Protein AF-A0A2U2XBA2-F1 (afdb_monomer_lite)

pLDDT: mean 89.75, std 12.74, range [37.06, 97.94]

Sequence (105 aa):
MTDVAVYLTGGRYQFNTFYVDTDFQGLYIIQRIDDLKTVSVSLNNGVKPTTIDSLGYVAIQQNLSPCDIDHLQQLEDNFTETLIQSNPTKLFTVKENHILNGILM

Foldseek 3Di:
DQVVCCVPVVQDPVVLRDDDDPPDAADDKHADPPPRWIKGKHFDPPLQPVVLVVLVVCVVVVNDDPVSVVVSVVSVVVSVVVCVPDDVVNTMDMDTDDPPPDPSD

Structure (mmCIF, N/CA/C/O backbone):
data_AF-A0A2U2XBA2-F1
#
_entry.id   AF-A0A2U2XBA2-F1
#
loop_
_atom_site.group_PDB
_atom_site.id
_atom_site.type_symbol
_atom_site.label_atom_id
_atom_site.label_alt_id
_atom_site.label_comp_id
_atom_site.label_asym_id
_atom_site.label_entity_id
_atom_site.label_seq_id
_atom_site.pdbx_PDB_ins_code
_atom_site.Cartn_x
_atom_site.Cartn_y
_atom_site.Cartn_z
_atom_site.occupancy
_atom_site.B_iso_or_equiv
_atom_site.auth_seq_id
_atom_site.auth_comp_id
_atom_site.auth_asym_id
_atom_site.auth_atom_id
_atom_site.pdbx_PDB_model_num
ATOM 1 N N . MET A 1 1 ? -7.785 -3.613 -3.628 1.00 74.50 1 MET A N 1
ATOM 2 C CA . MET A 1 1 ? -6.551 -3.032 -4.217 1.00 74.50 1 MET A CA 1
ATOM 3 C C . MET A 1 1 ? -6.405 -3.346 -5.701 1.00 74.50 1 MET A C 1
ATOM 5 O O . MET A 1 1 ? -6.105 -2.431 -6.455 1.00 74.50 1 MET A O 1
ATOM 9 N N . THR A 1 2 ? -6.628 -4.595 -6.125 1.00 84.44 2 THR A N 1
ATOM 10 C CA . THR A 1 2 ? -6.513 -5.039 -7.526 1.00 84.44 2 THR A CA 1
ATOM 11 C C . THR A 1 2 ? -7.223 -4.127 -8.526 1.00 84.44 2 THR A C 1
ATOM 13 O O . THR A 1 2 ? -6.595 -3.684 -9.482 1.00 84.44 2 THR A O 1
ATOM 16 N N . ASP A 1 3 ? -8.476 -3.752 -8.264 1.00 87.62 3 ASP A N 1
ATOM 17 C CA . ASP A 1 3 ? -9.259 -2.910 -9.181 1.00 87.62 3 ASP A CA 1
ATOM 18 C C . ASP A 1 3 ? -8.612 -1.544 -9.434 1.00 87.62 3 ASP A C 1
ATOM 20 O O . ASP A 1 3 ? -8.546 -1.083 -10.571 1.00 87.62 3 ASP A O 1
ATOM 24 N N . VAL A 1 4 ? -8.073 -0.915 -8.383 1.00 87.81 4 VAL A N 1
ATOM 25 C CA . VAL A 1 4 ? -7.399 0.389 -8.473 1.00 87.81 4 VAL A CA 1
ATOM 26 C C . VAL A 1 4 ? -6.093 0.267 -9.255 1.00 87.81 4 VAL A C 1
ATOM 28 O O . VAL A 1 4 ? -5.824 1.091 -10.128 1.00 87.81 4 VAL A O 1
ATOM 31 N N . ALA A 1 5 ? -5.297 -0.771 -8.983 1.00 87.12 5 ALA A N 1
ATOM 32 C CA . ALA A 1 5 ? -4.043 -1.007 -9.695 1.00 87.12 5 ALA A CA 1
ATOM 33 C C . ALA A 1 5 ? -4.293 -1.225 -11.195 1.00 87.12 5 ALA A C 1
ATOM 35 O O . ALA A 1 5 ? -3.658 -0.589 -12.035 1.00 87.12 5 ALA A O 1
ATOM 36 N N . VAL A 1 6 ? -5.279 -2.056 -11.530 1.00 90.44 6 VAL A N 1
ATOM 37 C CA . VAL A 1 6 ? -5.731 -2.323 -12.900 1.00 90.44 6 VAL A CA 1
ATOM 38 C C . VAL A 1 6 ? -6.237 -1.033 -13.561 1.00 90.44 6 VAL A C 1
ATOM 40 O O . VAL A 1 6 ? -5.822 -0.702 -14.674 1.00 90.44 6 VAL A O 1
ATOM 43 N N . TYR A 1 7 ? -7.089 -0.259 -12.885 1.00 91.38 7 TYR A N 1
ATOM 44 C CA . TYR A 1 7 ? -7.634 0.996 -13.411 1.00 91.38 7 TYR A CA 1
ATOM 45 C C . TYR A 1 7 ? -6.547 2.035 -13.728 1.00 91.38 7 TYR A C 1
ATOM 47 O O . TYR A 1 7 ? -6.566 2.612 -14.812 1.00 91.38 7 TYR A O 1
ATOM 55 N N . LEU A 1 8 ? -5.585 2.244 -12.822 1.00 90.44 8 LEU A N 1
ATOM 56 C CA . LEU A 1 8 ? -4.572 3.298 -12.956 1.00 90.44 8 LEU A CA 1
ATOM 57 C C . LEU A 1 8 ? -3.411 2.932 -13.887 1.00 90.44 8 LEU A C 1
ATOM 59 O O . LEU A 1 8 ? -2.870 3.810 -14.552 1.00 90.44 8 LEU A O 1
ATOM 63 N N . THR A 1 9 ? -3.002 1.663 -13.923 1.00 89.44 9 THR A N 1
ATOM 64 C CA . THR A 1 9 ? -1.802 1.241 -14.673 1.00 89.44 9 THR A CA 1
ATOM 65 C C . THR A 1 9 ? -2.117 0.717 -16.070 1.00 89.44 9 THR A C 1
ATOM 67 O O . THR A 1 9 ? -1.230 0.646 -16.915 1.00 89.44 9 THR A O 1
ATOM 70 N N . GLY A 1 10 ? -3.362 0.299 -16.316 1.00 90.50 10 GLY A N 1
ATOM 71 C CA . GLY A 1 10 ? -3.717 -0.435 -17.529 1.00 90.50 10 GLY A CA 1
ATOM 72 C C . GLY A 1 10 ? -3.224 -1.887 -17.545 1.00 90.50 10 GLY A C 1
ATOM 73 O O . GLY A 1 10 ? -3.501 -2.589 -18.515 1.00 90.50 10 GLY A O 1
ATOM 74 N N . GLY A 1 11 ? -2.565 -2.370 -16.483 1.00 91.69 11 GLY A N 1
ATOM 75 C CA . GLY A 1 11 ? -2.285 -3.792 -16.296 1.00 91.69 11 GLY A CA 1
ATOM 76 C C . GLY A 1 11 ? -3.586 -4.598 -16.310 1.00 91.69 11 GLY A C 1
ATOM 77 O O . GLY A 1 11 ? -4.601 -4.175 -15.743 1.00 91.69 11 GLY A O 1
ATOM 78 N N . ARG A 1 12 ? -3.600 -5.734 -17.009 1.00 91.50 12 ARG A N 1
ATOM 79 C CA . ARG A 1 12 ? -4.783 -6.594 -17.158 1.00 91.50 12 ARG A CA 1
ATOM 80 C C . ARG A 1 12 ? -4.369 -8.059 -17.134 1.00 91.50 12 ARG A C 1
ATOM 82 O O . ARG A 1 12 ? -3.410 -8.443 -17.803 1.00 91.50 12 ARG A O 1
ATOM 89 N N . TYR A 1 13 ? -5.169 -8.884 -16.461 1.00 90.62 13 TYR A N 1
ATOM 90 C CA . TYR A 1 13 ? -5.020 -10.339 -16.499 1.00 90.62 13 TYR A CA 1
ATOM 91 C C . TYR A 1 13 ? -5.091 -10.883 -17.932 1.00 90.62 13 TYR A C 1
ATOM 93 O O . TYR A 1 13 ? -4.288 -11.717 -18.317 1.00 90.62 13 TYR A O 1
ATOM 101 N N . GLN A 1 14 ? -6.001 -10.355 -18.757 1.00 92.94 14 GLN A N 1
ATOM 102 C CA . GLN A 1 14 ? -6.213 -10.803 -20.140 1.00 92.94 14 GLN A CA 1
ATOM 103 C C . GLN A 1 14 ? -5.013 -10.545 -21.062 1.00 92.94 14 GLN A C 1
ATOM 105 O O . GLN A 1 14 ? -4.924 -11.151 -22.127 1.00 92.94 14 GLN A O 1
ATOM 110 N N . PHE A 1 15 ? -4.121 -9.631 -20.676 1.00 93.19 15 PHE A N 1
ATOM 111 C CA . PHE A 1 15 ? -2.928 -9.282 -21.444 1.00 93.19 15 PHE A CA 1
ATOM 112 C C . PHE A 1 15 ? -1.641 -9.778 -20.783 1.00 93.19 15 PHE A C 1
ATOM 114 O O . PHE A 1 15 ? -0.565 -9.425 -21.253 1.00 93.19 15 PHE A O 1
ATOM 121 N N . ASN A 1 16 ? -1.731 -10.580 -19.714 1.00 92.19 16 ASN A N 1
ATOM 122 C CA . ASN A 1 16 ? -0.576 -11.059 -18.950 1.00 92.19 16 ASN A CA 1
ATOM 123 C C . ASN A 1 16 ? 0.340 -9.910 -18.478 1.00 92.19 16 ASN A C 1
ATOM 125 O O . ASN A 1 16 ? 1.566 -10.010 -18.492 1.00 92.19 16 ASN A O 1
ATOM 129 N N . THR A 1 17 ? -0.262 -8.788 -18.073 1.00 92.62 17 THR A N 1
ATOM 130 C CA . THR A 1 17 ? 0.448 -7.599 -17.560 1.00 92.62 17 THR A CA 1
ATOM 131 C C . THR A 1 17 ? 0.065 -7.257 -16.123 1.00 92.62 17 THR A C 1
ATOM 133 O O . THR A 1 17 ? 0.448 -6.209 -15.608 1.00 92.62 17 THR A O 1
ATOM 136 N N . PHE A 1 18 ? -0.710 -8.121 -15.466 1.00 93.00 18 PHE A N 1
ATOM 137 C CA . PHE A 1 18 ? -1.097 -7.970 -14.072 1.00 93.00 18 PHE A CA 1
ATOM 138 C C . PHE A 1 18 ? -1.119 -9.331 -13.382 1.00 93.00 18 PHE A C 1
ATOM 140 O O . PHE A 1 18 ? -1.739 -10.271 -13.878 1.00 93.00 18 PHE A O 1
ATOM 147 N N . TYR A 1 19 ? -0.474 -9.390 -12.222 1.00 91.25 19 TYR A N 1
ATOM 148 C CA . TYR A 1 19 ? -0.283 -10.593 -11.424 1.00 91.25 19 TYR A CA 1
ATOM 149 C C . TYR A 1 19 ? -0.567 -10.259 -9.958 1.00 91.25 19 TYR A C 1
ATOM 151 O O . TYR A 1 19 ? -0.376 -9.120 -9.525 1.00 91.25 19 TYR A O 1
ATOM 159 N N . VAL A 1 20 ? -1.040 -11.247 -9.201 1.00 90.50 20 VAL A N 1
ATOM 160 C CA . VAL A 1 20 ? -1.231 -11.139 -7.751 1.00 90.50 20 VAL A CA 1
ATOM 161 C C . VAL A 1 20 ? -0.381 -12.210 -7.105 1.00 90.50 20 VAL A C 1
ATOM 163 O O . VAL A 1 20 ? -0.529 -13.385 -7.427 1.00 90.50 20 VAL A O 1
ATOM 166 N N . ASP A 1 21 ? 0.475 -11.782 -6.191 1.00 89.50 21 ASP A N 1
ATOM 167 C CA . ASP A 1 21 ? 1.347 -12.645 -5.411 1.00 89.50 21 ASP A CA 1
ATOM 168 C C . ASP A 1 21 ? 1.279 -12.214 -3.940 1.00 89.50 21 ASP A C 1
ATOM 170 O O . ASP A 1 21 ? 0.902 -11.084 -3.623 1.00 89.50 21 ASP A O 1
ATOM 174 N N . THR A 1 22 ? 1.611 -13.124 -3.039 1.00 88.62 22 THR A N 1
ATOM 175 C CA . THR A 1 22 ? 1.804 -12.860 -1.612 1.00 88.62 22 THR A CA 1
ATOM 176 C C . THR A 1 22 ? 3.278 -12.896 -1.209 1.00 88.62 22 THR A C 1
ATOM 178 O O . THR A 1 22 ? 3.607 -12.440 -0.117 1.00 88.62 22 THR A O 1
ATOM 181 N N . ASP A 1 23 ? 4.167 -13.413 -2.063 1.00 90.12 23 ASP A N 1
ATOM 182 C CA . ASP A 1 23 ? 5.604 -13.558 -1.807 1.00 90.12 23 ASP A CA 1
ATOM 183 C C . ASP A 1 23 ? 6.407 -12.320 -2.246 1.00 90.12 23 ASP A C 1
ATOM 185 O O . ASP A 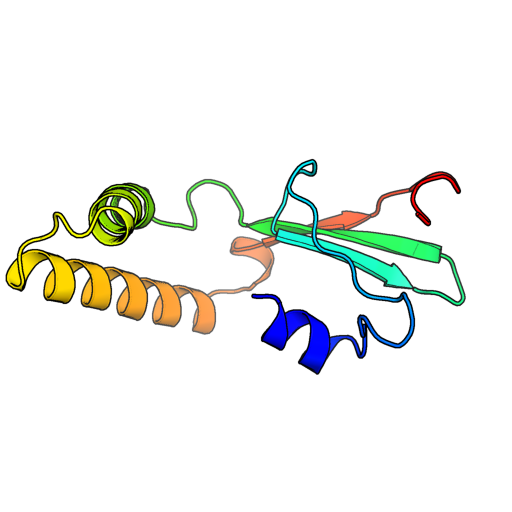1 23 ? 7.347 -12.377 -3.039 1.00 90.12 23 ASP A O 1
ATOM 189 N N . PHE A 1 24 ? 6.017 -11.145 -1.744 1.00 87.44 24 PHE A N 1
ATOM 190 C CA . PHE A 1 24 ? 6.817 -9.930 -1.889 1.00 87.44 24 PHE A CA 1
ATOM 191 C C . PHE A 1 24 ? 6.583 -8.952 -0.735 1.00 87.44 24 PHE A C 1
ATOM 193 O O . PHE A 1 24 ? 5.556 -8.969 -0.059 1.00 87.44 24 PHE A O 1
ATOM 200 N N . GLN A 1 25 ? 7.550 -8.060 -0.512 1.00 84.44 25 GLN A N 1
ATOM 201 C CA . GLN A 1 25 ? 7.402 -6.979 0.461 1.00 84.44 25 GLN A CA 1
ATOM 202 C C . GLN A 1 25 ? 6.829 -5.723 -0.196 1.00 84.44 25 GLN A C 1
A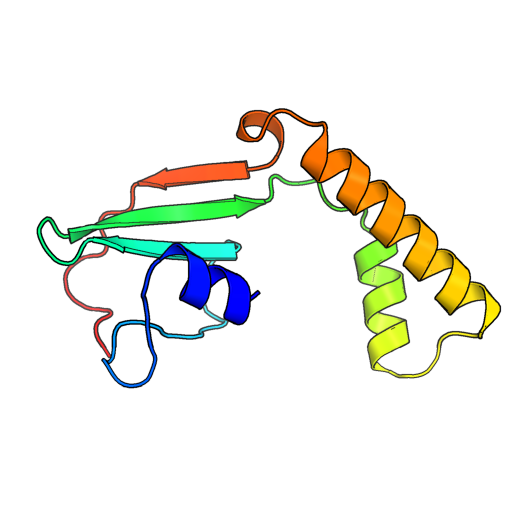TOM 204 O O . GLN A 1 25 ? 7.397 -5.198 -1.156 1.00 84.44 25 GLN A O 1
ATOM 209 N N . GLY A 1 26 ? 5.746 -5.201 0.377 1.00 87.62 26 GLY A N 1
ATOM 210 C CA . GLY A 1 26 ? 5.131 -3.939 -0.025 1.00 87.62 26 GLY A CA 1
ATOM 211 C C . GLY A 1 26 ? 3.661 -4.087 -0.398 1.00 87.62 26 GLY A C 1
ATOM 212 O O . GLY A 1 26 ? 3.007 -5.057 -0.036 1.00 87.62 26 GLY A O 1
ATOM 213 N N . LEU A 1 27 ? 3.135 -3.080 -1.096 1.00 90.12 27 LEU A N 1
ATOM 214 C CA . LEU A 1 27 ? 1.752 -3.040 -1.574 1.00 90.12 27 LEU A CA 1
ATOM 215 C C . LEU A 1 27 ? 1.635 -3.474 -3.035 1.00 90.12 27 LEU A C 1
ATOM 217 O O . LEU A 1 27 ? 0.687 -4.166 -3.394 1.00 90.12 27 LEU A O 1
ATOM 221 N N . TYR A 1 28 ? 2.560 -3.030 -3.886 1.00 89.62 28 TYR A N 1
ATOM 222 C CA . TYR A 1 28 ? 2.591 -3.387 -5.302 1.00 89.62 28 TYR A CA 1
ATOM 223 C C . TYR A 1 28 ? 3.969 -3.133 -5.914 1.00 89.62 28 TYR A C 1
ATOM 225 O O . TYR A 1 28 ? 4.742 -2.292 -5.443 1.00 89.62 28 TYR A O 1
ATOM 233 N N . ILE A 1 29 ? 4.247 -3.852 -6.999 1.00 92.50 29 ILE A N 1
ATOM 234 C CA . ILE A 1 29 ? 5.415 -3.679 -7.860 1.00 92.50 29 ILE A CA 1
ATOM 235 C C . ILE A 1 29 ? 4.902 -3.281 -9.243 1.00 92.50 29 ILE A C 1
ATOM 237 O O . ILE A 1 29 ? 3.971 -3.895 -9.758 1.00 92.50 29 ILE A O 1
ATOM 241 N N . ILE A 1 30 ? 5.487 -2.241 -9.835 1.00 91.81 30 ILE A N 1
ATOM 242 C CA . ILE A 1 30 ? 5.155 -1.790 -11.190 1.00 91.81 30 ILE A CA 1
ATOM 243 C C . ILE A 1 30 ? 6.426 -1.827 -12.021 1.00 91.81 30 ILE A C 1
ATOM 245 O O . ILE A 1 30 ? 7.437 -1.244 -11.630 1.00 91.81 30 ILE A O 1
ATOM 249 N N . GLN A 1 31 ? 6.348 -2.473 -13.180 1.00 92.44 31 GLN A N 1
ATOM 250 C CA . GLN A 1 31 ? 7.399 -2.480 -14.186 1.00 92.44 31 GLN A CA 1
ATOM 251 C C . GLN A 1 31 ? 6.869 -1.875 -15.483 1.00 92.44 31 GLN A C 1
ATOM 253 O O . GLN A 1 31 ? 5.795 -2.233 -15.967 1.00 92.44 31 GLN A O 1
ATOM 258 N N . ARG A 1 32 ? 7.643 -0.960 -16.059 1.00 91.75 32 ARG A N 1
ATOM 259 C CA . ARG A 1 32 ? 7.420 -0.475 -17.418 1.00 91.75 32 ARG A CA 1
ATOM 260 C C . ARG A 1 32 ? 7.873 -1.516 -18.436 1.00 91.75 32 ARG A C 1
ATOM 262 O O . ARG A 1 32 ? 8.969 -2.049 -18.326 1.00 91.75 32 ARG A O 1
ATOM 269 N N . ILE A 1 33 ? 7.057 -1.768 -19.455 1.00 89.44 33 ILE A N 1
ATOM 270 C CA . ILE A 1 33 ? 7.355 -2.784 -20.479 1.00 89.44 33 ILE A CA 1
ATOM 271 C C . ILE A 1 33 ? 8.475 -2.324 -21.425 1.00 89.44 33 ILE A C 1
ATOM 273 O O . ILE A 1 33 ? 9.242 -3.143 -21.919 1.00 89.44 33 ILE A O 1
ATOM 277 N N . ASP A 1 34 ? 8.572 -1.023 -21.693 1.00 91.69 34 ASP A N 1
ATOM 278 C CA . ASP A 1 34 ? 9.472 -0.470 -22.705 1.00 91.69 34 ASP A CA 1
ATOM 279 C C . ASP A 1 34 ? 10.926 -0.341 -22.238 1.00 91.69 34 ASP A C 1
ATOM 281 O O . ASP A 1 34 ? 11.838 -0.600 -23.020 1.00 91.69 34 ASP A O 1
ATOM 285 N N . ASP A 1 35 ? 11.148 0.051 -20.980 1.00 92.19 35 ASP A N 1
ATOM 286 C CA . ASP A 1 35 ? 12.489 0.265 -20.416 1.00 92.19 35 ASP A CA 1
ATOM 287 C C . ASP A 1 35 ? 12.817 -0.629 -19.209 1.00 92.19 35 ASP A C 1
ATOM 289 O O . ASP A 1 35 ? 13.902 -0.512 -18.638 1.00 92.19 35 ASP A O 1
ATOM 293 N N . LEU A 1 36 ? 11.898 -1.525 -18.828 1.00 90.94 36 LEU A N 1
ATOM 294 C CA . LEU A 1 36 ? 12.014 -2.449 -17.693 1.00 90.94 36 LEU A CA 1
ATOM 295 C C . LEU A 1 36 ? 12.255 -1.766 -16.339 1.00 90.94 36 LEU A C 1
ATOM 297 O O . LEU A 1 36 ? 12.534 -2.443 -15.341 1.00 90.94 36 LEU A O 1
ATOM 301 N N . LYS A 1 37 ? 12.108 -0.437 -16.253 1.00 93.00 37 LYS A N 1
ATOM 302 C CA . LYS A 1 37 ? 12.221 0.262 -14.975 1.00 93.00 37 LYS A CA 1
ATOM 303 C C . LYS A 1 37 ? 11.143 -0.240 -14.047 1.00 93.00 37 LYS A C 1
ATOM 305 O O . LYS A 1 37 ? 9.958 -0.250 -14.385 1.00 93.00 37 LYS A O 1
ATOM 310 N N . THR A 1 38 ? 11.587 -0.660 -12.874 1.00 93.62 38 THR A N 1
ATOM 311 C CA . THR A 1 38 ? 10.739 -1.330 -11.907 1.00 93.62 38 THR A CA 1
ATOM 312 C C . THR A 1 38 ? 10.794 -0.595 -10.587 1.00 93.62 38 THR A C 1
ATOM 314 O O . THR A 1 38 ? 11.870 -0.272 -10.090 1.00 93.62 38 THR A O 1
ATOM 317 N N . VAL A 1 39 ? 9.629 -0.355 -10.002 1.00 93.50 39 VAL A N 1
ATOM 318 C CA . VAL A 1 39 ? 9.500 0.251 -8.682 1.00 93.50 39 VAL A CA 1
ATOM 319 C C . VAL A 1 39 ? 8.644 -0.629 -7.786 1.00 93.50 39 VAL A C 1
ATOM 321 O O . VAL A 1 39 ? 7.614 -1.144 -8.219 1.00 93.50 39 VAL A O 1
ATOM 324 N N . SER A 1 40 ? 9.049 -0.796 -6.529 1.00 93.56 40 SER A N 1
ATOM 325 C CA . SER A 1 40 ? 8.164 -1.283 -5.472 1.00 93.56 40 SER A CA 1
ATOM 326 C C . SER A 1 40 ? 7.650 -0.116 -4.647 1.00 93.56 40 SER A C 1
ATOM 328 O O . SER A 1 40 ? 8.382 0.828 -4.339 1.00 93.56 40 SER A O 1
ATOM 330 N N . VAL A 1 41 ? 6.379 -0.198 -4.271 1.00 92.75 41 VAL A N 1
ATOM 331 C CA . VAL A 1 41 ? 5.731 0.770 -3.391 1.00 92.75 41 VAL A CA 1
ATOM 332 C C . VAL A 1 41 ? 5.302 0.065 -2.120 1.00 92.75 41 VAL A C 1
ATOM 334 O O . VAL A 1 41 ? 4.699 -1.005 -2.156 1.00 92.75 41 VAL A O 1
ATOM 337 N N . SER A 1 42 ? 5.628 0.661 -0.981 1.00 94.56 42 SER A N 1
ATOM 338 C CA . SER A 1 42 ? 5.284 0.153 0.347 1.00 94.56 42 SER A CA 1
ATOM 339 C C . SER A 1 42 ? 4.632 1.247 1.175 1.00 94.56 42 SER A C 1
ATOM 341 O O . SER A 1 42 ? 5.002 2.416 1.054 1.00 94.56 42 SER A O 1
ATOM 343 N N . LEU A 1 43 ? 3.693 0.868 2.041 1.00 93.88 43 LEU A N 1
ATOM 344 C CA . LEU A 1 43 ? 3.233 1.745 3.112 1.00 93.88 43 LEU A CA 1
ATOM 345 C C . LEU A 1 43 ? 4.334 1.846 4.173 1.00 93.88 43 LEU A C 1
ATOM 347 O O . LEU A 1 43 ? 4.929 0.833 4.542 1.00 93.88 43 LEU A O 1
ATOM 351 N N . ASN A 1 44 ? 4.613 3.049 4.664 1.00 94.69 44 ASN A N 1
ATOM 352 C CA . ASN A 1 44 ? 5.596 3.235 5.724 1.00 94.69 44 ASN A CA 1
ATOM 353 C C . ASN A 1 44 ? 5.101 2.611 7.037 1.00 94.69 44 ASN A C 1
ATOM 355 O O . ASN A 1 44 ? 3.905 2.615 7.348 1.00 94.69 44 ASN A O 1
ATOM 359 N N . ASN A 1 45 ? 6.040 2.099 7.834 1.00 91.75 45 ASN A N 1
ATOM 360 C CA . ASN A 1 45 ? 5.729 1.524 9.140 1.00 91.75 45 ASN A CA 1
ATOM 361 C C . ASN A 1 45 ? 5.034 2.551 10.040 1.00 91.75 45 ASN A C 1
ATOM 363 O O . ASN A 1 45 ? 5.450 3.706 10.116 1.00 91.75 45 ASN A O 1
ATOM 367 N N . GLY A 1 46 ? 3.988 2.111 10.740 1.00 90.94 46 GLY A N 1
ATOM 368 C CA . GLY A 1 46 ? 3.222 2.953 11.660 1.00 90.94 46 GLY A CA 1
ATOM 369 C C . GLY A 1 46 ? 2.229 3.906 10.992 1.00 90.94 46 GLY A C 1
ATOM 370 O O . GLY A 1 46 ? 1.541 4.626 11.707 1.00 90.94 46 GLY A O 1
ATOM 371 N N . VAL A 1 47 ? 2.116 3.913 9.656 1.00 94.12 47 VAL A N 1
ATOM 372 C CA . VAL A 1 47 ? 1.080 4.701 8.968 1.00 94.12 47 VAL A CA 1
ATOM 373 C C . VAL A 1 47 ? -0.300 4.095 9.191 1.00 94.12 47 VAL A C 1
ATOM 375 O O . VAL A 1 47 ? -1.217 4.816 9.569 1.00 94.12 47 VAL A O 1
ATOM 378 N N . LYS A 1 48 ? -0.455 2.779 8.988 1.00 94.19 48 LYS A N 1
ATOM 379 C CA . LYS A 1 48 ? -1.700 2.077 9.313 1.00 94.19 48 LYS A CA 1
ATOM 380 C C . LYS A 1 48 ? -1.764 1.823 10.827 1.00 94.19 48 LYS A C 1
ATOM 382 O O . LYS A 1 48 ? -0.842 1.200 11.360 1.00 94.19 48 LYS A O 1
ATOM 387 N N . PRO A 1 49 ? -2.829 2.256 11.523 1.00 94.44 49 PRO A N 1
ATOM 388 C CA . PRO A 1 49 ? -3.034 1.907 12.924 1.00 94.44 49 PRO A CA 1
ATOM 389 C C . PRO A 1 49 ? -3.178 0.391 13.113 1.00 94.44 49 PRO A C 1
ATOM 391 O O . PRO A 1 49 ? -4.016 -0.243 12.473 1.00 94.44 49 PRO A O 1
ATOM 394 N N . THR A 1 50 ? -2.420 -0.187 14.047 1.00 94.81 50 THR A N 1
ATOM 395 C CA . THR A 1 50 ? -2.445 -1.635 14.346 1.00 94.81 50 THR A CA 1
ATOM 396 C C . THR A 1 50 ? -3.813 -2.128 14.827 1.00 94.81 50 THR A C 1
ATOM 398 O O . THR A 1 50 ? -4.153 -3.300 14.657 1.00 94.81 50 THR A O 1
ATOM 401 N N . THR A 1 51 ? -4.626 -1.236 15.401 1.00 95.19 51 THR A N 1
ATOM 402 C CA . THR A 1 51 ? -6.006 -1.530 15.809 1.00 95.19 51 THR A CA 1
ATOM 403 C C . THR A 1 51 ? -6.885 -1.9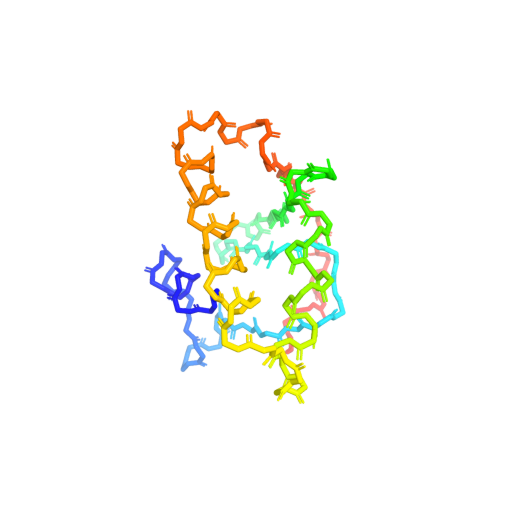06 14.617 1.00 95.19 51 THR A C 1
ATOM 405 O O . THR A 1 51 ? -7.706 -2.809 14.749 1.00 95.19 51 THR A O 1
ATOM 408 N N . ILE A 1 52 ? -6.677 -1.287 13.446 1.00 96.12 52 ILE A N 1
ATOM 409 C CA . ILE A 1 52 ? -7.417 -1.630 12.221 1.00 96.12 52 ILE A CA 1
ATOM 410 C C . ILE A 1 52 ? -7.067 -3.054 11.784 1.00 96.12 52 ILE A C 1
ATOM 412 O O . ILE A 1 52 ? -7.963 -3.828 11.472 1.00 96.12 52 ILE A O 1
ATOM 416 N N . ASP A 1 53 ? -5.785 -3.438 11.811 1.00 92.94 53 ASP A N 1
ATOM 417 C CA . ASP A 1 53 ? -5.381 -4.817 11.493 1.00 92.94 53 ASP A CA 1
ATOM 418 C C . ASP A 1 53 ? -5.984 -5.831 12.470 1.00 92.94 53 ASP A C 1
ATOM 420 O O . ASP A 1 53 ? -6.500 -6.871 12.062 1.00 92.94 53 ASP A O 1
ATOM 424 N N . SER A 1 54 ? -5.954 -5.510 13.764 1.00 94.94 54 SER A N 1
ATOM 425 C CA . SER A 1 54 ? -6.437 -6.403 14.820 1.00 94.94 54 SER A CA 1
ATOM 426 C C . SER A 1 54 ? -7.949 -6.626 14.730 1.00 94.94 54 SER A C 1
ATOM 428 O O . SER A 1 54 ? -8.405 -7.767 14.741 1.00 94.94 54 SER A O 1
ATOM 430 N N . LEU A 1 55 ? -8.733 -5.551 14.606 1.00 95.69 55 LEU A N 1
ATOM 431 C CA . LEU A 1 55 ? -10.188 -5.638 14.471 1.00 95.69 55 LEU A CA 1
ATOM 432 C C . LEU A 1 55 ? -10.587 -6.208 13.107 1.00 95.69 55 LEU A C 1
ATOM 434 O O . LEU A 1 55 ? -11.456 -7.071 13.051 1.00 95.69 55 LEU A O 1
ATOM 438 N N . GLY A 1 56 ? -9.913 -5.809 12.025 1.00 94.69 56 GLY A N 1
ATOM 439 C CA . GLY A 1 56 ? -10.147 -6.350 10.686 1.00 94.69 56 GLY A CA 1
ATOM 440 C C . GLY A 1 56 ? -9.934 -7.863 10.617 1.00 94.69 56 GLY A C 1
ATOM 441 O O . GLY A 1 56 ? -10.729 -8.574 10.004 1.00 94.69 56 GLY A O 1
ATOM 442 N N . TYR A 1 57 ? -8.927 -8.391 11.321 1.00 95.31 57 TYR A N 1
ATOM 443 C CA . TYR A 1 57 ? -8.739 -9.837 11.448 1.00 95.31 57 TYR A CA 1
ATOM 444 C C . TYR A 1 57 ? -9.947 -10.522 12.106 1.00 95.31 57 TYR A C 1
ATOM 446 O O . TYR A 1 57 ? -10.429 -11.535 11.603 1.00 95.31 57 TYR A O 1
ATOM 454 N N . VAL A 1 58 ? -10.481 -9.956 13.194 1.00 96.19 58 VAL A N 1
ATOM 455 C CA . VAL A 1 58 ? -11.681 -10.482 13.872 1.00 96.19 58 VAL A CA 1
ATOM 456 C C . VAL A 1 58 ? -12.929 -10.344 12.988 1.00 96.19 58 VAL A C 1
ATOM 458 O O . VAL A 1 58 ? -13.762 -11.253 12.964 1.00 96.19 58 VAL A O 1
ATOM 461 N N . ALA A 1 59 ? -13.031 -9.256 12.216 1.00 94.56 59 ALA A N 1
ATOM 462 C CA . ALA A 1 59 ? -14.109 -9.008 11.258 1.00 94.56 59 ALA A CA 1
ATOM 463 C C . ALA A 1 59 ? -14.196 -10.115 10.203 1.00 94.56 59 ALA A C 1
ATOM 465 O O . 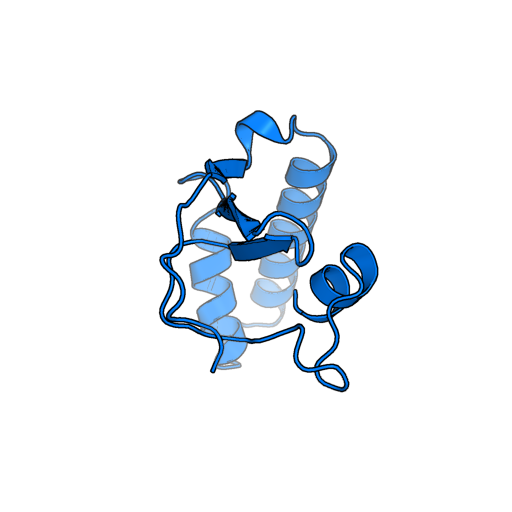ALA A 1 59 ? -15.276 -10.638 9.937 1.00 94.56 59 ALA A O 1
ATOM 466 N N . ILE A 1 60 ? -13.048 -10.520 9.645 1.00 94.81 60 ILE A N 1
ATOM 467 C CA . ILE A 1 60 ? -12.955 -11.598 8.648 1.00 94.81 60 ILE A CA 1
ATOM 468 C C . ILE A 1 60 ? -13.465 -12.927 9.220 1.00 94.81 60 ILE A C 1
ATOM 470 O O . ILE A 1 60 ? -14.092 -13.708 8.507 1.00 94.81 60 ILE A O 1
ATOM 474 N N . GLN A 1 61 ? -13.248 -13.166 10.516 1.00 96.50 61 GLN A N 1
ATOM 475 C CA . GLN A 1 61 ? -13.761 -14.344 11.222 1.00 96.50 61 GLN A CA 1
ATOM 476 C C . GLN A 1 61 ? -15.242 -14.223 11.617 1.00 96.50 61 GLN A C 1
ATOM 478 O O . GLN A 1 61 ? -15.762 -15.125 12.264 1.00 96.50 61 GLN A O 1
ATOM 483 N N . GLN A 1 62 ? -15.915 -13.124 11.252 1.00 94.94 62 GLN A N 1
ATOM 484 C CA . GLN A 1 62 ? -17.322 -12.839 11.565 1.00 94.94 62 GLN A CA 1
ATOM 485 C C . GLN A 1 62 ? -17.624 -12.794 13.072 1.00 94.94 62 GLN A C 1
ATOM 487 O O . GLN A 1 62 ? -18.743 -13.059 13.499 1.00 94.94 62 GLN A O 1
ATOM 492 N N . ASN A 1 63 ? -16.621 -12.439 13.880 1.00 96.56 63 ASN A N 1
ATOM 493 C CA . ASN A 1 63 ? -16.697 -12.484 15.343 1.00 96.56 63 ASN A CA 1
ATOM 494 C C . ASN A 1 63 ? -16.767 -11.095 16.001 1.00 96.56 63 ASN A C 1
ATOM 496 O O . ASN A 1 63 ? -16.706 -11.002 17.226 1.00 96.56 63 ASN A O 1
ATOM 500 N N . LEU A 1 64 ? -16.865 -10.015 15.220 1.00 94.56 64 LEU A N 1
ATOM 501 C CA . LEU A 1 64 ? -17.073 -8.672 15.767 1.00 94.56 64 LEU A CA 1
ATOM 502 C C . LEU A 1 64 ? -18.538 -8.469 16.150 1.00 94.56 64 LEU A C 1
ATOM 504 O O . LEU A 1 64 ? -19.445 -8.865 15.415 1.00 94.56 64 LEU A O 1
ATOM 508 N N . SER A 1 65 ? -18.771 -7.802 17.281 1.00 95.56 65 SER A N 1
ATOM 509 C CA . SER A 1 65 ? -20.111 -7.322 17.611 1.00 95.56 65 SER A CA 1
ATOM 510 C C . SER A 1 65 ? -20.524 -6.193 16.652 1.00 95.56 65 SER A C 1
ATOM 512 O O . SER A 1 65 ? -19.652 -5.525 16.093 1.00 95.56 65 SER A O 1
ATOM 514 N N . PRO A 1 66 ? -21.829 -5.915 16.479 1.00 95.12 66 PRO A N 1
ATOM 515 C CA . PRO A 1 66 ? -22.279 -4.795 15.652 1.00 95.12 66 PRO A CA 1
ATOM 516 C C . PRO A 1 66 ? -21.636 -3.453 16.037 1.00 95.12 66 PRO A C 1
ATOM 518 O O . PRO A 1 66 ? -21.161 -2.734 15.167 1.00 95.12 66 PRO A O 1
ATOM 521 N N . CYS A 1 67 ? -21.524 -3.158 17.337 1.00 95.88 67 CYS A N 1
ATOM 522 C CA . CYS A 1 67 ? -20.878 -1.931 17.810 1.00 95.88 67 CYS A CA 1
ATOM 523 C C . CYS A 1 67 ? -19.386 -1.874 17.447 1.00 95.88 67 CYS A C 1
ATOM 525 O O . CYS A 1 67 ? -18.863 -0.800 17.157 1.00 95.88 67 CYS A O 1
ATOM 527 N N . ASP A 1 68 ? -18.693 -3.016 17.457 1.00 96.38 68 ASP A N 1
ATOM 528 C CA . ASP A 1 68 ? -17.277 -3.063 17.087 1.00 96.38 68 ASP A CA 1
ATOM 529 C C . ASP A 1 68 ? -17.073 -2.961 15.567 1.00 96.38 68 ASP A C 1
ATOM 531 O O . ASP A 1 68 ? -16.034 -2.473 15.128 1.00 96.38 68 ASP A O 1
ATOM 535 N N . ILE A 1 69 ? -18.057 -3.380 14.761 1.00 96.38 69 ILE A N 1
ATOM 536 C CA . ILE A 1 69 ? -18.066 -3.149 13.308 1.00 96.38 69 ILE A CA 1
ATOM 537 C C . ILE A 1 69 ? -18.177 -1.649 13.025 1.00 96.38 69 ILE A C 1
ATOM 539 O O . ILE A 1 69 ? -17.367 -1.121 12.265 1.00 96.38 69 ILE A O 1
ATOM 543 N N . ASP A 1 70 ? -19.115 -0.957 13.678 1.00 97.19 70 ASP A N 1
ATOM 544 C CA . ASP A 1 70 ? -19.264 0.497 13.542 1.00 97.19 70 ASP A CA 1
ATOM 545 C C . ASP A 1 70 ? -17.980 1.223 13.974 1.00 97.19 70 ASP A C 1
ATOM 547 O O . ASP A 1 70 ? -17.534 2.180 13.337 1.00 97.19 70 ASP A O 1
ATOM 551 N N . HIS A 1 71 ? -17.342 0.742 15.044 1.00 96.94 71 HIS A N 1
ATOM 552 C CA . HIS A 1 71 ? -16.072 1.287 15.506 1.00 96.94 71 HIS A CA 1
ATOM 553 C C . HIS A 1 71 ? -14.933 1.058 14.502 1.00 96.94 71 HIS A C 1
ATOM 555 O O . HIS A 1 71 ? -14.177 1.988 14.213 1.00 96.94 71 HIS A O 1
ATOM 561 N N . LEU A 1 72 ? -14.810 -0.155 13.952 1.00 97.56 72 LEU A N 1
ATOM 562 C CA . LEU A 1 72 ? -13.823 -0.466 12.918 1.00 97.56 72 LEU A CA 1
ATOM 563 C C . LEU A 1 72 ? -14.017 0.431 11.691 1.00 97.56 72 LEU A C 1
ATOM 565 O O . LEU A 1 72 ? -13.047 1.023 11.224 1.00 97.56 72 LEU A O 1
ATOM 569 N N . GLN A 1 73 ? -15.258 0.604 11.234 1.00 97.38 73 GLN A N 1
ATOM 570 C CA . GLN A 1 73 ? -15.574 1.489 10.116 1.00 97.38 73 GLN A CA 1
ATOM 571 C C . GLN A 1 73 ? -15.102 2.924 10.383 1.00 97.38 73 GLN A C 1
ATOM 573 O O . GLN A 1 73 ? -14.403 3.505 9.559 1.00 97.38 73 GLN A O 1
ATOM 578 N N . GLN A 1 74 ? -15.403 3.484 11.558 1.00 97.94 74 GLN A N 1
ATOM 579 C CA . GLN A 1 74 ? -14.953 4.835 11.915 1.00 97.94 74 GLN A CA 1
ATOM 580 C C . GLN A 1 74 ? -13.424 4.964 11.917 1.00 97.94 74 GLN A C 1
ATOM 582 O O . GLN A 1 74 ? -12.884 5.993 11.509 1.00 97.94 74 GLN A O 1
ATOM 587 N N . LEU A 1 75 ? -12.703 3.938 12.379 1.00 97.56 75 LEU A N 1
ATOM 588 C CA . LEU A 1 75 ? -11.240 3.927 12.325 1.00 97.56 75 LEU A CA 1
ATOM 589 C C . LEU A 1 75 ? -10.728 3.918 10.878 1.00 97.56 75 LEU A C 1
ATOM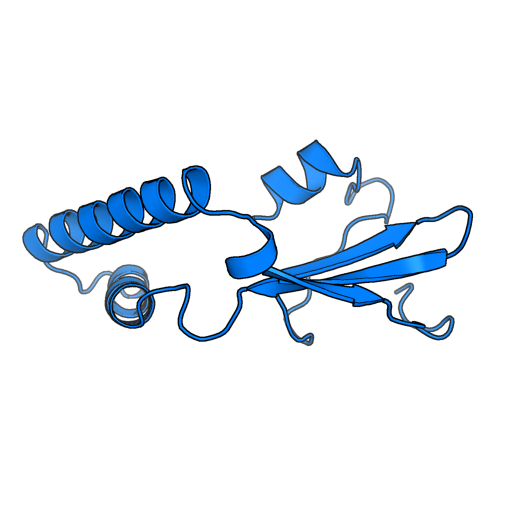 591 O O . LEU A 1 75 ? -9.777 4.638 10.569 1.00 97.56 75 LEU A O 1
ATOM 595 N N . GLU A 1 76 ? -11.349 3.131 10.000 1.00 97.19 76 GLU A N 1
ATOM 596 C CA . GLU A 1 76 ? -11.002 3.048 8.577 1.00 97.19 76 GLU A CA 1
ATOM 597 C C . GLU A 1 76 ? -11.326 4.341 7.815 1.00 97.19 76 GLU A C 1
ATOM 599 O O . GLU A 1 76 ? -10.510 4.791 7.004 1.00 97.19 76 GLU A O 1
ATOM 604 N N . ASP A 1 77 ? -12.449 4.989 8.122 1.00 97.88 77 ASP A N 1
ATOM 605 C CA . ASP A 1 77 ? -12.840 6.280 7.548 1.00 97.88 77 ASP A CA 1
ATOM 606 C C . ASP A 1 77 ? -11.846 7.383 7.949 1.00 97.88 77 ASP A C 1
ATOM 608 O O . ASP A 1 77 ? -11.294 8.076 7.091 1.00 97.88 77 ASP A O 1
ATOM 612 N N . ASN A 1 78 ? -11.517 7.482 9.242 1.00 97.12 78 ASN A N 1
ATOM 613 C CA . ASN A 1 78 ? -10.524 8.439 9.746 1.00 97.12 78 ASN A CA 1
ATOM 614 C C . ASN A 1 78 ? -9.129 8.194 9.147 1.00 97.12 78 ASN A C 1
ATOM 616 O O . ASN A 1 78 ? -8.384 9.131 8.833 1.00 97.12 78 ASN A O 1
ATOM 620 N N . PHE A 1 79 ? -8.751 6.924 8.983 1.00 96.62 79 PHE A N 1
ATOM 621 C CA . PHE A 1 79 ? -7.496 6.567 8.334 1.00 96.62 79 PHE A CA 1
ATOM 622 C C . PHE A 1 79 ? -7.501 6.971 6.855 1.00 96.62 79 PHE A C 1
ATOM 624 O O . PHE A 1 79 ? -6.521 7.539 6.374 1.00 96.62 79 PHE A O 1
ATOM 631 N N . THR A 1 80 ? -8.610 6.760 6.148 1.00 96.12 80 THR A N 1
ATOM 632 C CA . THR A 1 80 ? -8.779 7.188 4.753 1.00 96.12 80 THR A CA 1
ATOM 633 C C . THR A 1 80 ? -8.642 8.700 4.615 1.00 96.12 80 THR A C 1
ATOM 635 O O . THR A 1 80 ? -7.913 9.181 3.746 1.00 96.12 80 THR A O 1
ATOM 638 N N . GLU A 1 81 ? -9.265 9.464 5.509 1.00 97.38 81 GLU A N 1
ATOM 639 C CA . GLU A 1 81 ? -9.148 10.920 5.526 1.00 97.38 81 GLU A CA 1
ATOM 640 C C . GLU A 1 81 ? -7.696 11.367 5.778 1.00 97.38 81 GLU A C 1
ATOM 642 O O . GLU A 1 81 ? -7.169 12.228 5.068 1.00 97.38 81 GLU A O 1
ATOM 647 N N . THR A 1 82 ? -6.994 10.685 6.690 1.00 94.75 82 THR A N 1
ATOM 648 C CA . THR A 1 82 ? -5.557 10.892 6.933 1.00 94.75 82 THR A CA 1
ATOM 649 C C . THR A 1 82 ? -4.722 10.627 5.678 1.00 94.75 82 THR A C 1
ATOM 651 O O . THR A 1 82 ? -3.823 11.414 5.366 1.00 94.75 82 THR A O 1
ATOM 654 N N . LEU A 1 83 ? -5.006 9.547 4.940 1.00 95.25 83 LEU A N 1
ATOM 655 C CA . LEU A 1 83 ? -4.303 9.212 3.698 1.00 95.25 83 LEU A CA 1
ATOM 656 C C . LEU A 1 83 ? -4.505 10.284 2.618 1.00 95.25 83 LEU A C 1
ATOM 658 O O . LEU A 1 83 ? -3.551 10.624 1.922 1.00 95.25 83 LEU A O 1
ATOM 662 N N . ILE A 1 84 ? -5.720 10.829 2.494 1.00 95.75 84 ILE A N 1
ATOM 663 C CA . ILE A 1 84 ? -6.067 11.854 1.496 1.00 95.75 84 ILE A CA 1
ATOM 664 C C . ILE A 1 84 ? -5.398 13.197 1.815 1.00 95.75 84 ILE A C 1
ATOM 666 O O . ILE A 1 84 ? -4.938 13.892 0.910 1.00 95.75 84 ILE A O 1
ATOM 670 N N . GLN A 1 85 ? -5.349 13.576 3.092 1.00 96.81 85 GLN A N 1
ATOM 671 C CA . GLN A 1 85 ? -4.862 14.892 3.520 1.00 96.81 85 GLN A CA 1
ATOM 672 C C . GLN A 1 85 ? -3.339 14.949 3.722 1.00 96.81 85 GLN A C 1
ATOM 674 O O . GLN A 1 85 ? -2.751 16.033 3.773 1.00 96.81 85 GLN A O 1
ATOM 679 N N . SER A 1 86 ? -2.677 13.799 3.852 1.00 96.62 86 SER A N 1
ATOM 680 C CA . SER A 1 86 ? -1.240 13.731 4.119 1.00 96.62 86 SER A CA 1
ATOM 681 C C . SER A 1 86 ? -0.399 13.800 2.846 1.00 96.62 86 SER A C 1
ATOM 683 O O . SER A 1 86 ? -0.801 13.379 1.766 1.00 96.62 86 SER A O 1
ATOM 685 N N . ASN A 1 87 ? 0.841 14.278 2.981 1.00 96.06 87 ASN A N 1
ATOM 686 C CA . ASN A 1 87 ? 1.807 14.219 1.886 1.00 96.06 87 ASN A CA 1
ATOM 687 C C . ASN A 1 87 ? 2.171 12.747 1.585 1.00 96.06 87 ASN A C 1
ATOM 689 O O . ASN A 1 87 ? 2.693 12.080 2.486 1.00 96.06 87 ASN A O 1
ATOM 693 N N . PRO A 1 88 ? 1.992 12.253 0.343 1.00 94.56 88 PRO A N 1
ATOM 694 C CA . PRO A 1 88 ? 2.293 10.869 -0.018 1.00 94.56 88 PRO A CA 1
ATOM 695 C C . PRO A 1 88 ? 3.715 10.418 0.324 1.00 94.56 88 PRO A C 1
ATOM 697 O O . PRO A 1 88 ? 3.907 9.263 0.687 1.00 94.56 88 PRO A O 1
ATOM 700 N N . THR A 1 89 ? 4.710 11.312 0.292 1.00 95.25 89 THR A N 1
ATOM 701 C CA . THR A 1 89 ? 6.106 10.963 0.623 1.00 95.25 89 THR A CA 1
ATOM 702 C C . THR A 1 89 ? 6.317 10.627 2.100 1.00 95.25 89 THR A C 1
ATOM 704 O O . THR A 1 89 ? 7.309 9.997 2.454 1.00 95.25 89 THR A O 1
ATOM 707 N N . LYS A 1 90 ? 5.384 11.023 2.976 1.00 95.31 90 LYS A N 1
ATOM 708 C CA . LYS A 1 90 ? 5.366 10.617 4.388 1.00 95.31 90 LYS A CA 1
ATOM 709 C C . LYS A 1 90 ? 4.660 9.279 4.596 1.00 95.31 90 LYS A C 1
ATOM 711 O O . LYS A 1 90 ? 4.945 8.590 5.572 1.00 95.31 90 LYS A O 1
ATOM 716 N N . LEU A 1 91 ? 3.749 8.923 3.694 1.00 96.12 91 LEU A N 1
ATOM 717 C CA . LEU A 1 91 ? 2.916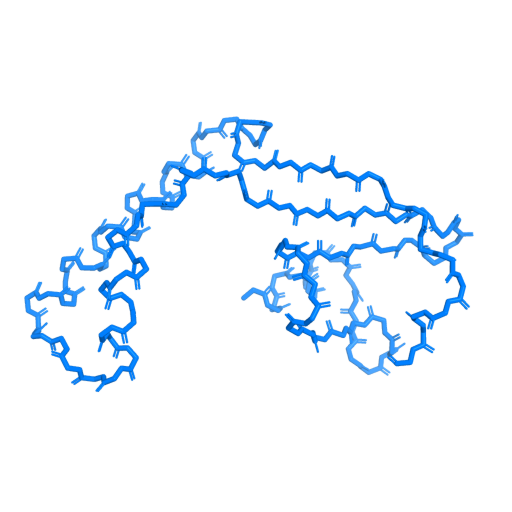 7.728 3.796 1.00 96.12 91 LEU A CA 1
ATOM 718 C C . LEU A 1 91 ? 3.549 6.513 3.121 1.00 96.12 91 LEU A C 1
ATOM 720 O O . LEU A 1 91 ? 3.426 5.398 3.620 1.00 96.12 91 LEU A O 1
ATOM 724 N N . PHE A 1 92 ? 4.216 6.730 1.992 1.00 95.56 92 PHE A N 1
ATOM 725 C CA . PHE A 1 92 ? 4.706 5.669 1.130 1.00 95.56 92 PHE A CA 1
ATOM 726 C C . PHE A 1 92 ? 6.204 5.797 0.890 1.00 95.56 92 PHE A C 1
ATOM 728 O O . PHE A 1 92 ? 6.747 6.895 0.762 1.00 95.56 92 PHE A O 1
ATOM 735 N N . THR A 1 93 ? 6.852 4.646 0.759 1.00 96.06 93 THR A N 1
ATOM 736 C CA . THR A 1 93 ? 8.215 4.528 0.249 1.00 96.06 93 THR A CA 1
ATOM 737 C C . THR A 1 93 ? 8.158 3.906 -1.137 1.00 96.06 93 THR A C 1
ATOM 739 O O . THR A 1 93 ? 7.533 2.861 -1.327 1.00 96.06 93 THR A O 1
ATOM 742 N N . VAL A 1 94 ? 8.845 4.536 -2.089 1.00 94.94 94 VAL A N 1
ATOM 743 C CA . VAL A 1 94 ? 9.050 4.018 -3.445 1.00 94.94 94 VAL A CA 1
ATOM 744 C C . VAL A 1 94 ? 10.523 3.658 -3.594 1.00 94.94 94 VAL A C 1
ATOM 746 O O . VAL A 1 94 ? 11.387 4.493 -3.324 1.00 94.94 94 VAL A O 1
ATOM 749 N N . LYS A 1 95 ? 10.816 2.422 -4.001 1.00 94.81 95 LYS A N 1
ATOM 750 C CA . LYS A 1 95 ? 12.181 1.953 -4.267 1.00 94.81 95 LYS A CA 1
ATOM 751 C C . LYS A 1 95 ? 12.282 1.459 -5.696 1.00 94.81 95 LYS A C 1
ATOM 753 O O . LYS A 1 95 ? 11.453 0.666 -6.130 1.00 94.81 95 LYS A O 1
ATOM 758 N N . GLU A 1 96 ? 13.299 1.919 -6.410 1.00 93.50 96 GLU A N 1
ATOM 759 C CA . GLU A 1 96 ? 13.665 1.323 -7.690 1.00 93.50 96 GLU A CA 1
ATOM 760 C C . GLU A 1 96 ? 14.308 -0.042 -7.438 1.00 93.50 96 GLU A C 1
ATOM 762 O O . GLU A 1 96 ? 15.187 -0.176 -6.585 1.00 93.50 96 GLU A O 1
ATOM 767 N N . ASN A 1 97 ? 13.848 -1.051 -8.171 1.00 84.31 97 ASN A N 1
ATOM 768 C CA . ASN A 1 97 ? 14.389 -2.399 -8.120 1.00 84.31 97 ASN A CA 1
ATOM 769 C C . ASN A 1 97 ? 14.940 -2.761 -9.494 1.00 84.31 97 ASN A C 1
ATOM 771 O O . ASN A 1 97 ? 14.298 -2.535 -10.517 1.00 84.31 97 ASN A O 1
ATOM 775 N N . HIS A 1 98 ? 16.091 -3.421 -9.516 1.00 68.25 98 HIS A N 1
ATOM 776 C CA . HIS A 1 98 ? 16.526 -4.158 -10.693 1.00 68.25 98 HIS A CA 1
ATOM 777 C C . HIS A 1 98 ? 16.028 -5.593 -10.551 1.00 68.25 98 HIS A C 1
ATOM 779 O O . HIS A 1 98 ? 16.714 -6.443 -9.986 1.00 68.25 98 HIS A O 1
ATOM 785 N N . ILE A 1 99 ? 14.805 -5.862 -11.014 1.00 60.50 99 ILE A N 1
ATOM 786 C CA . ILE A 1 99 ? 14.346 -7.247 -11.139 1.00 60.50 99 ILE A CA 1
ATOM 787 C C . ILE A 1 99 ? 15.066 -7.833 -12.355 1.00 60.50 99 ILE A C 1
ATOM 789 O O . ILE A 1 99 ? 14.753 -7.508 -13.497 1.00 60.50 99 ILE A O 1
ATOM 793 N N . LEU A 1 100 ? 16.092 -8.648 -12.103 1.00 47.34 100 LEU A N 1
ATOM 794 C CA . LEU A 1 100 ? 16.790 -9.416 -13.132 1.00 47.34 100 LEU A CA 1
ATOM 795 C C . LEU A 1 100 ? 15.781 -10.361 -13.802 1.00 47.34 100 LEU A C 1
ATOM 797 O O . LEU A 1 100 ? 15.323 -11.276 -13.132 1.00 47.34 100 LEU A O 1
ATOM 801 N N . ASN A 1 101 ? 15.430 -10.103 -15.070 1.00 43.97 101 ASN A N 1
ATOM 802 C CA . ASN A 1 101 ? 14.838 -10.958 -16.129 1.00 43.97 101 ASN A CA 1
ATOM 803 C C . ASN A 1 101 ? 14.279 -12.370 -15.787 1.00 43.97 101 ASN A C 1
ATOM 805 O O . ASN A 1 101 ? 14.439 -13.292 -16.583 1.00 43.97 101 ASN A O 1
ATOM 809 N N . GLY A 1 102 ? 13.624 -12.580 -14.646 1.00 42.03 102 GLY A N 1
ATOM 810 C CA . GLY A 1 102 ? 13.263 -13.922 -14.169 1.00 42.03 102 GLY A CA 1
ATOM 811 C C . GLY A 1 102 ? 11.886 -14.046 -13.529 1.00 42.03 102 GLY A C 1
ATOM 812 O O . GLY A 1 102 ? 11.488 -15.156 -13.207 1.00 42.03 102 GLY A O 1
ATOM 813 N N . ILE A 1 103 ? 11.145 -12.946 -13.372 1.00 45.16 103 ILE A N 1
ATOM 814 C CA . ILE A 1 103 ? 9.781 -12.948 -12.817 1.00 45.16 103 ILE A CA 1
ATOM 815 C C . ILE A 1 103 ? 8.816 -12.414 -13.884 1.00 45.16 103 ILE A C 1
ATOM 817 O O . ILE A 1 103 ? 8.120 -11.421 -13.711 1.00 45.16 103 ILE A O 1
ATOM 821 N N . LEU A 1 104 ? 8.873 -13.041 -15.057 1.00 41.50 104 LEU A N 1
ATOM 822 C CA . LEU A 1 104 ? 7.791 -13.059 -16.038 1.00 41.50 104 LEU A CA 1
ATOM 823 C C . LEU A 1 104 ? 7.341 -14.521 -16.124 1.00 41.50 104 LEU A C 1
ATOM 825 O O . LEU A 1 104 ? 7.691 -15.229 -17.066 1.00 41.50 104 LEU A O 1
ATOM 829 N N . MET A 1 105 ? 6.652 -14.988 -15.084 1.00 37.06 105 MET A N 1
ATOM 830 C CA . MET A 1 105 ? 5.804 -16.182 -15.115 1.00 37.06 105 MET A CA 1
ATOM 831 C C . MET A 1 105 ? 4.558 -15.914 -14.287 1.00 37.06 105 MET A C 1
ATOM 833 O O . MET A 1 105 ? 4.722 -15.392 -13.164 1.00 37.06 105 MET A O 1
#

Radius of gyration: 16.86 Å; chains: 1; bounding box: 39×31×40 Å

Organism: NCBI:txid2100725

Secondary structure (DSSP, 8-state):
-HHHHHHHH---GGGT-----SSSSSSEEEE-TTT--EEEEEEPTTSS-HHHHHHHHHHHTT---HHHHHHHHHHHHHHHHHHHHS-HHHHEEEEEE---S----